Protein AF-A0A1I8AY11-F1 (afdb_monomer_lite)

Sequence (156 aa):
MLLGSWFVIFGNQNQVVNLWRFEKGYTDLDSHIKSLLNNPALKAVELEYARLCGRRRTVITKPFSYWGEPKERTTPHIYDLRSYVLKPGTMIEWGNAWAKGITYRREFNQDVVNRNTTRQMTWNKPGWDSTVEYTVPLIKKMQSRILVPNELSKLK

Foldseek 3Di:
DWAFWWAFPDDPHPDIDTDDDDPVPVVSVVVVVVCCVPPPVNVVVVVVVVVVDPDDDDDDDDDDPLDDDDDFDDDKAKDKDKDFDFDPPCPVVLSVLVSVLVVLLVVDPCGPVCPVVSVVSSVPDPPNVVSCVVNVVRTPDMDITIITTDPSHSRD

Structure (mmCIF, N/CA/C/O backbone):
data_AF-A0A1I8AY11-F1
#
_entry.id   AF-A0A1I8AY11-F1
#
loop_
_atom_site.group_PDB
_atom_site.id
_atom_site.type_symbol
_atom_site.label_atom_id
_atom_site.label_alt_id
_atom_site.label_comp_id
_atom_site.label_asym_id
_atom_site.label_entity_id
_atom_site.label_seq_id
_atom_site.pdbx_PDB_ins_code
_atom_site.Cartn_x
_atom_site.Cartn_y
_atom_site.Cartn_z
_atom_site.occupancy
_atom_site.B_iso_or_equiv
_atom_site.auth_seq_id
_atom_site.auth_comp_id
_atom_site.auth_asym_id
_atom_site.auth_atom_id
_atom_site.pdbx_PDB_model_num
ATOM 1 N N . MET A 1 1 ? 15.568 -2.894 -2.453 1.00 86.75 1 MET A N 1
ATOM 2 C CA . MET A 1 1 ? 15.368 -4.359 -2.571 1.00 86.75 1 MET A CA 1
ATOM 3 C C . MET A 1 1 ? 13.893 -4.678 -2.812 1.00 86.75 1 MET A C 1
ATOM 5 O O . MET A 1 1 ? 13.045 -3.985 -2.257 1.00 86.75 1 MET A O 1
ATOM 9 N N . LEU A 1 2 ? 13.581 -5.698 -3.621 1.00 92.81 2 LEU A N 1
ATOM 10 C CA . LEU A 1 2 ? 12.216 -6.223 -3.770 1.00 92.81 2 LEU A CA 1
ATOM 11 C C . LEU A 1 2 ? 11.815 -6.976 -2.491 1.00 92.81 2 LEU A C 1
ATOM 13 O O . LEU A 1 2 ? 12.527 -7.887 -2.071 1.00 92.81 2 LEU A O 1
ATOM 17 N N . LEU A 1 3 ? 10.708 -6.575 -1.862 1.00 93.69 3 LEU A N 1
ATOM 18 C CA . LEU A 1 3 ? 10.163 -7.243 -0.674 1.00 93.69 3 LEU A CA 1
ATOM 19 C C . LEU A 1 3 ? 9.030 -8.198 -1.026 1.00 93.69 3 LEU A C 1
ATOM 21 O O . LEU A 1 3 ? 8.987 -9.315 -0.522 1.00 93.69 3 LEU A O 1
ATOM 25 N N . GLY A 1 4 ? 8.110 -7.773 -1.883 1.00 95.38 4 GLY A N 1
ATOM 26 C CA . GLY A 1 4 ? 6.973 -8.604 -2.244 1.00 95.38 4 GLY A CA 1
ATOM 27 C C . GLY A 1 4 ? 6.535 -8.390 -3.676 1.00 95.38 4 GLY A C 1
ATOM 28 O O . GLY A 1 4 ? 6.679 -7.296 -4.228 1.00 95.38 4 GLY A O 1
ATOM 29 N N . SER A 1 5 ? 6.015 -9.457 -4.264 1.00 96.88 5 SER A N 1
ATOM 30 C CA . SER A 1 5 ? 5.500 -9.475 -5.622 1.00 96.88 5 SER A CA 1
ATOM 31 C C . SER A 1 5 ? 4.279 -10.383 -5.670 1.00 96.88 5 SER A C 1
ATOM 33 O O . SER A 1 5 ? 4.326 -11.525 -5.219 1.00 96.88 5 SER A O 1
ATOM 35 N N . TRP A 1 6 ? 3.160 -9.866 -6.165 1.00 97.12 6 TRP A N 1
ATOM 36 C CA . TRP A 1 6 ? 1.890 -10.584 -6.127 1.00 97.12 6 TRP A CA 1
ATOM 37 C C . TRP A 1 6 ? 1.135 -10.475 -7.442 1.00 97.12 6 TRP A C 1
ATOM 39 O O . TRP A 1 6 ? 1.134 -9.418 -8.076 1.00 97.12 6 TRP A O 1
ATOM 49 N N . PHE A 1 7 ? 0.414 -11.537 -7.790 1.00 97.19 7 PHE A N 1
ATOM 50 C CA . PHE A 1 7 ? -0.634 -11.505 -8.804 1.00 97.19 7 PHE A CA 1
ATOM 51 C C . PHE A 1 7 ? -1.951 -11.041 -8.183 1.00 97.19 7 PHE A C 1
ATOM 53 O O . PHE A 1 7 ? -2.328 -11.487 -7.099 1.00 97.19 7 PHE A O 1
ATOM 60 N N . VAL A 1 8 ? -2.672 -10.159 -8.876 1.00 97.06 8 VAL A N 1
ATOM 61 C CA . VAL A 1 8 ? -4.045 -9.789 -8.510 1.00 97.06 8 VAL A CA 1
ATOM 62 C C . VAL A 1 8 ? -5.006 -10.847 -9.051 1.00 97.06 8 VAL A C 1
ATOM 64 O O . VAL A 1 8 ? -5.197 -10.941 -10.263 1.00 97.06 8 VAL A O 1
ATOM 67 N N . ILE A 1 9 ? -5.647 -11.601 -8.157 1.00 95.75 9 ILE A N 1
ATOM 68 C CA . ILE A 1 9 ? -6.632 -12.634 -8.523 1.00 95.75 9 ILE A CA 1
ATOM 69 C C . ILE A 1 9 ? -8.074 -12.113 -8.498 1.00 95.75 9 ILE A C 1
ATOM 71 O O . ILE A 1 9 ? -8.928 -12.645 -9.202 1.00 95.75 9 ILE A O 1
ATOM 75 N N . PHE A 1 10 ? -8.343 -11.035 -7.750 1.00 95.12 10 PHE A N 1
ATOM 76 C CA . PHE A 1 10 ? -9.648 -10.366 -7.728 1.00 95.12 10 PHE A CA 1
ATOM 77 C C . PHE A 1 10 ? -9.503 -8.840 -7.703 1.00 95.12 10 PHE A C 1
ATOM 79 O O . PHE A 1 10 ? -8.645 -8.298 -6.998 1.00 95.12 10 PHE A O 1
ATOM 86 N N . GLY A 1 11 ? -10.367 -8.139 -8.443 1.00 92.81 11 GLY A N 1
ATOM 87 C CA . GLY A 1 11 ? -10.272 -6.702 -8.708 1.00 92.81 11 GLY A CA 1
ATOM 88 C C . GLY A 1 11 ? -9.704 -6.442 -10.106 1.00 92.81 11 GLY A C 1
ATOM 89 O O . GLY A 1 11 ? -10.225 -6.962 -11.085 1.00 92.81 11 GLY A O 1
ATOM 90 N N . ASN A 1 12 ? -8.630 -5.655 -10.214 1.00 90.88 12 ASN A N 1
ATOM 91 C CA . ASN A 1 12 ? -7.956 -5.419 -11.497 1.00 90.88 12 ASN A CA 1
ATOM 92 C C . ASN A 1 12 ? -7.077 -6.627 -11.857 1.00 90.88 12 ASN A C 1
ATOM 94 O O . ASN A 1 12 ? -5.889 -6.627 -11.544 1.00 90.88 12 ASN A O 1
ATOM 98 N N . GLN A 1 13 ? -7.669 -7.657 -12.457 1.00 92.44 13 GLN A N 1
ATOM 99 C CA . GLN A 1 13 ? -6.965 -8.869 -12.888 1.00 92.44 13 GLN A CA 1
ATOM 100 C C . GLN A 1 13 ? -5.929 -8.574 -13.990 1.00 92.44 13 GLN A C 1
ATOM 102 O O . GLN A 1 13 ? -5.914 -7.485 -14.565 1.00 92.44 13 GLN A O 1
ATOM 107 N N . ASN A 1 14 ? -5.039 -9.537 -14.264 1.00 93.19 14 ASN A N 1
ATOM 108 C CA . ASN A 1 14 ? -3.876 -9.375 -15.155 1.00 93.19 14 ASN A CA 1
ATOM 109 C C . ASN A 1 14 ? -2.909 -8.268 -14.696 1.00 93.19 14 ASN A C 1
ATOM 111 O O . ASN A 1 14 ? -2.273 -7.585 -15.497 1.00 93.19 14 ASN A O 1
ATOM 115 N N . GLN A 1 15 ? -2.807 -8.079 -13.380 1.00 95.31 15 GLN A N 1
ATOM 116 C CA . GLN A 1 15 ? -1.921 -7.108 -12.752 1.00 95.31 15 GLN A CA 1
ATOM 117 C C . GLN A 1 15 ? -0.936 -7.814 -11.819 1.00 95.31 15 GLN A C 1
ATOM 119 O O . GLN A 1 15 ? -1.329 -8.640 -10.994 1.00 95.31 15 GLN A O 1
ATOM 124 N N . VAL A 1 16 ? 0.329 -7.397 -11.893 1.00 95.88 16 VAL A N 1
ATOM 125 C CA . VAL A 1 16 ? 1.351 -7.684 -10.881 1.00 95.88 16 VAL A CA 1
ATOM 126 C C . VAL A 1 16 ? 1.539 -6.444 -10.009 1.00 95.88 16 VAL A C 1
ATOM 128 O O . VAL A 1 16 ? 1.619 -5.320 -10.513 1.00 95.88 16 VAL A O 1
ATOM 131 N N . VAL A 1 17 ? 1.597 -6.630 -8.692 1.00 96.75 17 VAL A N 1
ATOM 132 C CA . VAL A 1 17 ? 1.944 -5.578 -7.727 1.00 96.75 17 VAL A CA 1
ATOM 133 C C . VAL A 1 17 ? 3.305 -5.904 -7.137 1.00 96.75 17 VAL A C 1
ATOM 135 O O . VAL A 1 17 ? 3.500 -7.005 -6.641 1.00 96.75 17 VAL A O 1
ATOM 138 N N . ASN A 1 18 ? 4.226 -4.942 -7.162 1.00 96.25 18 ASN A N 1
ATOM 139 C CA . ASN A 1 18 ? 5.559 -5.081 -6.578 1.00 96.25 18 ASN A CA 1
ATOM 140 C C . ASN A 1 18 ? 5.748 -4.059 -5.454 1.00 96.25 18 ASN A C 1
ATOM 142 O O . ASN A 1 18 ? 5.429 -2.881 -5.630 1.00 96.25 18 ASN A O 1
ATOM 146 N N . LEU A 1 19 ? 6.292 -4.502 -4.321 1.00 94.88 19 LEU A N 1
ATOM 147 C CA . LEU A 1 19 ? 6.686 -3.656 -3.198 1.00 94.88 19 LEU A CA 1
ATOM 148 C C . LEU A 1 19 ? 8.208 -3.625 -3.094 1.00 94.88 19 LEU A C 1
ATOM 150 O O . LEU A 1 19 ? 8.848 -4.643 -2.825 1.00 94.88 19 LEU A O 1
ATOM 154 N N . TRP A 1 20 ? 8.772 -2.435 -3.262 1.00 93.31 20 TRP A N 1
ATOM 155 C CA . TRP A 1 20 ? 10.204 -2.187 -3.164 1.00 93.31 20 TRP A CA 1
ATOM 156 C C . TRP A 1 20 ? 10.504 -1.381 -1.906 1.00 93.31 20 TRP A C 1
ATOM 158 O O . TRP A 1 20 ? 9.812 -0.407 -1.610 1.00 93.31 20 TRP A O 1
ATOM 168 N N . ARG A 1 21 ? 11.555 -1.772 -1.185 1.00 91.44 21 ARG A N 1
ATOM 169 C CA . ARG A 1 21 ? 12.085 -1.032 -0.037 1.00 91.44 21 ARG A CA 1
ATOM 170 C C . ARG A 1 21 ? 13.401 -0.354 -0.393 1.00 91.44 21 ARG A C 1
ATOM 172 O O . ARG A 1 21 ? 14.285 -0.981 -0.983 1.00 91.44 21 ARG A O 1
ATOM 179 N N . PHE A 1 22 ? 13.512 0.899 0.024 1.00 91.81 22 PHE A N 1
ATOM 180 C CA . PHE A 1 22 ? 14.708 1.732 -0.037 1.00 91.81 22 PHE A CA 1
ATOM 181 C C . PHE A 1 22 ? 15.097 2.081 1.400 1.00 91.81 22 PHE A C 1
ATOM 183 O O . PHE A 1 22 ? 14.277 2.629 2.134 1.00 91.81 22 PHE A O 1
ATOM 190 N N . GLU A 1 23 ? 16.296 1.697 1.829 1.00 88.88 23 GLU A N 1
ATOM 191 C CA . GLU A 1 23 ? 16.704 1.791 3.238 1.00 88.88 23 GLU A CA 1
ATOM 192 C C . GLU A 1 23 ? 17.181 3.192 3.589 1.00 88.88 23 GLU A C 1
ATOM 194 O O . GLU A 1 23 ? 16.850 3.718 4.648 1.00 88.88 23 GLU A O 1
ATOM 199 N N . LYS A 1 24 ? 17.884 3.838 2.658 1.00 90.94 24 LYS A N 1
ATOM 200 C CA . LYS A 1 24 ? 18.384 5.209 2.801 1.00 90.94 24 LYS A CA 1
ATOM 201 C C . LYS A 1 24 ? 17.436 6.231 2.168 1.00 90.94 24 LYS A C 1
ATOM 203 O O . LYS A 1 24 ? 17.863 7.284 1.698 1.00 90.94 24 LYS A O 1
ATOM 208 N N . GLY A 1 25 ? 16.139 5.914 2.133 1.00 87.88 25 GLY A N 1
ATOM 209 C CA . GLY A 1 25 ? 15.090 6.800 1.632 1.00 87.88 25 GLY A CA 1
ATOM 210 C C . GLY A 1 25 ? 15.332 7.264 0.193 1.00 87.88 25 GLY A C 1
ATOM 211 O O . GLY A 1 25 ? 15.557 6.448 -0.702 1.00 87.88 25 GLY A O 1
ATOM 212 N N . TYR A 1 26 ? 15.273 8.581 -0.029 1.00 90.56 26 TYR A N 1
ATOM 213 C CA . TYR A 1 26 ? 15.414 9.175 -1.362 1.00 90.56 26 TYR A CA 1
ATOM 214 C C . TYR A 1 26 ? 16.791 8.943 -1.991 1.00 90.56 26 TYR A C 1
ATOM 216 O O . TYR A 1 26 ? 16.866 8.800 -3.202 1.00 90.56 26 TYR A O 1
ATOM 224 N N . THR A 1 27 ? 17.858 8.798 -1.203 1.00 94.12 27 THR A N 1
ATOM 225 C CA . THR A 1 27 ? 19.207 8.562 -1.741 1.00 94.12 27 THR A CA 1
ATOM 226 C C . THR A 1 27 ? 19.294 7.258 -2.539 1.00 94.12 27 THR A C 1
ATOM 228 O O . THR A 1 27 ? 19.871 7.223 -3.631 1.00 94.12 27 THR A O 1
ATOM 231 N N . ASP A 1 28 ? 18.697 6.179 -2.025 1.00 94.00 28 ASP A N 1
ATOM 232 C CA . ASP A 1 28 ? 18.668 4.902 -2.745 1.00 94.00 28 ASP A CA 1
ATOM 233 C C . ASP A 1 28 ? 17.737 4.981 -3.962 1.00 94.00 28 ASP A C 1
ATOM 235 O O . ASP A 1 28 ? 18.038 4.403 -5.008 1.00 94.00 28 ASP A O 1
ATOM 239 N N . LEU A 1 29 ? 16.619 5.708 -3.843 1.00 91.38 29 LEU A N 1
ATOM 240 C CA . LEU A 1 29 ? 15.690 5.915 -4.952 1.00 91.38 29 LEU A CA 1
ATOM 241 C C . LEU A 1 29 ? 16.359 6.684 -6.100 1.00 91.38 29 LEU A C 1
ATOM 243 O O . LEU A 1 29 ? 16.278 6.253 -7.248 1.00 91.38 29 LEU A O 1
ATOM 247 N N . ASP A 1 30 ? 17.069 7.769 -5.798 1.00 94.12 30 ASP A N 1
ATOM 248 C CA . ASP A 1 30 ? 17.814 8.562 -6.776 1.00 94.12 30 ASP A CA 1
ATOM 249 C C . ASP A 1 30 ? 18.894 7.722 -7.455 1.00 94.12 30 ASP A C 1
ATOM 251 O O . ASP A 1 30 ? 19.066 7.779 -8.672 1.00 94.12 30 ASP A O 1
ATOM 255 N N . SER A 1 31 ? 19.604 6.899 -6.682 1.00 93.81 31 SER A N 1
ATOM 256 C CA . SER A 1 31 ? 20.623 5.989 -7.213 1.00 93.81 31 SER A CA 1
ATOM 257 C C . SER A 1 31 ? 20.012 4.926 -8.130 1.00 93.81 31 SER A C 1
ATOM 259 O O . SER A 1 31 ? 20.570 4.615 -9.186 1.00 93.81 31 SER A O 1
ATOM 261 N N . HIS A 1 32 ? 18.835 4.404 -7.776 1.00 91.06 32 HIS A N 1
ATOM 262 C CA . HIS A 1 32 ? 18.079 3.474 -8.611 1.00 91.06 32 HIS A CA 1
ATOM 263 C C . HIS A 1 32 ? 17.625 4.128 -9.924 1.00 91.06 32 HIS A C 1
ATOM 265 O O . HIS A 1 32 ? 17.851 3.565 -10.995 1.00 91.06 32 HIS A O 1
ATOM 271 N N . ILE A 1 33 ? 17.071 5.344 -9.864 1.00 91.44 33 ILE A N 1
ATOM 272 C CA . ILE A 1 33 ? 16.668 6.113 -11.050 1.00 91.44 33 ILE A CA 1
ATOM 273 C C . ILE A 1 33 ? 17.882 6.401 -11.940 1.00 91.44 33 ILE A C 1
ATOM 275 O O . ILE A 1 33 ? 17.834 6.144 -13.140 1.00 91.44 33 ILE A O 1
ATOM 279 N N . LYS A 1 34 ? 19.002 6.862 -11.368 1.00 94.31 34 LYS A N 1
ATOM 280 C CA . LYS A 1 34 ? 20.256 7.081 -12.110 1.00 94.31 34 LYS A CA 1
ATOM 281 C C . LYS A 1 34 ? 20.744 5.805 -12.790 1.00 94.31 34 LYS A C 1
ATOM 283 O O . LYS A 1 34 ? 21.176 5.859 -13.936 1.00 94.31 34 LYS A O 1
ATOM 288 N N . SER A 1 35 ? 20.645 4.661 -12.116 1.00 92.69 35 SER A N 1
ATOM 289 C CA . SER A 1 35 ? 21.033 3.368 -12.690 1.00 92.69 35 SER A CA 1
ATOM 290 C C . SER A 1 35 ? 20.153 2.998 -13.884 1.00 92.69 35 SER A C 1
ATOM 292 O O . SER A 1 35 ? 20.682 2.654 -14.935 1.00 92.69 35 SER A O 1
ATOM 294 N N . LEU A 1 36 ? 18.829 3.147 -13.771 1.00 89.50 36 LEU A N 1
ATOM 295 C CA . LEU A 1 36 ? 17.898 2.936 -14.889 1.00 89.50 36 LEU A CA 1
ATOM 296 C C . LEU A 1 36 ? 18.182 3.883 -16.068 1.00 89.50 36 LEU A C 1
ATOM 298 O O . LEU A 1 36 ? 18.103 3.481 -17.227 1.00 89.50 36 LEU A O 1
ATOM 302 N N . LEU A 1 37 ? 18.542 5.137 -15.784 1.00 90.50 37 LEU A N 1
ATOM 303 C CA . LEU A 1 37 ? 18.813 6.152 -16.803 1.00 90.50 37 LEU A CA 1
ATOM 304 C C . LEU A 1 37 ? 20.201 6.056 -17.438 1.00 90.50 37 LEU A C 1
ATOM 306 O O . LEU A 1 37 ? 20.382 6.605 -18.521 1.00 90.50 37 LEU A O 1
ATOM 310 N N . ASN A 1 38 ? 21.168 5.377 -16.823 1.00 95.12 38 ASN A N 1
ATOM 311 C CA . ASN A 1 38 ? 22.553 5.370 -17.307 1.00 95.12 38 ASN A CA 1
ATOM 312 C C . ASN A 1 38 ? 23.086 3.976 -17.652 1.00 95.12 38 ASN A C 1
ATOM 314 O O . ASN A 1 38 ? 24.100 3.887 -18.334 1.00 95.12 38 ASN A O 1
ATOM 318 N N . ASN A 1 39 ? 22.418 2.893 -17.242 1.00 96.44 39 ASN A N 1
ATOM 319 C CA . ASN A 1 39 ? 22.829 1.529 -17.568 1.00 96.44 39 ASN A CA 1
ATOM 320 C C . ASN A 1 39 ? 22.148 1.044 -18.870 1.00 96.44 39 ASN A C 1
ATOM 322 O O . ASN A 1 39 ? 20.928 0.851 -18.877 1.00 96.44 39 ASN A O 1
ATOM 326 N N . PRO A 1 40 ? 22.900 0.807 -19.965 1.00 95.56 40 PRO A N 1
ATOM 327 C CA . PRO A 1 40 ? 22.322 0.380 -21.242 1.00 95.56 40 PRO A CA 1
ATOM 328 C C . PRO A 1 40 ? 21.581 -0.961 -21.173 1.00 95.56 40 PRO A C 1
ATOM 330 O O . PRO A 1 40 ? 20.550 -1.113 -21.823 1.00 95.56 40 PRO A O 1
ATOM 333 N N . ALA A 1 41 ? 22.056 -1.910 -20.360 1.00 95.50 41 ALA A N 1
ATOM 334 C CA . ALA A 1 41 ? 21.410 -3.211 -20.205 1.00 95.50 41 ALA A CA 1
ATOM 335 C C . ALA A 1 41 ? 20.048 -3.079 -19.507 1.00 95.50 41 ALA A C 1
ATOM 337 O O . ALA A 1 41 ? 19.061 -3.647 -19.969 1.00 95.50 41 ALA A O 1
ATOM 338 N N . LEU A 1 42 ? 19.960 -2.261 -18.450 1.00 92.69 42 LEU A N 1
ATOM 339 C CA . LEU A 1 42 ? 18.679 -1.991 -17.784 1.00 92.69 42 LEU A CA 1
ATOM 340 C C . LEU A 1 42 ? 17.700 -1.264 -18.709 1.00 92.69 42 LEU A C 1
ATOM 342 O O . LEU A 1 42 ? 16.521 -1.603 -18.729 1.00 92.69 42 LEU A O 1
ATOM 346 N N . LYS A 1 43 ? 18.180 -0.310 -19.517 1.00 92.62 43 LYS A N 1
ATOM 347 C CA . LYS A 1 43 ? 17.341 0.352 -20.525 1.00 92.62 43 LYS A CA 1
ATOM 348 C C . LYS A 1 43 ? 16.790 -0.624 -21.555 1.00 92.62 43 LYS A C 1
ATOM 350 O O . LYS A 1 43 ? 15.618 -0.520 -21.899 1.00 92.62 43 LYS A O 1
ATOM 355 N N . ALA A 1 44 ? 17.616 -1.545 -22.051 1.00 93.25 44 ALA A N 1
ATOM 356 C CA . ALA A 1 44 ? 17.181 -2.540 -23.025 1.00 93.25 44 ALA A CA 1
ATOM 357 C C . ALA A 1 44 ? 16.047 -3.411 -22.458 1.00 93.25 44 ALA A C 1
ATOM 359 O O . ALA A 1 44 ? 15.008 -3.548 -23.100 1.00 93.25 44 ALA A O 1
ATOM 360 N N . VAL A 1 45 ? 16.202 -3.891 -21.218 1.00 92.44 45 VAL A N 1
ATOM 361 C CA . VAL A 1 45 ? 15.170 -4.671 -20.513 1.00 92.44 45 VAL A CA 1
ATOM 362 C C . VAL A 1 45 ? 13.900 -3.848 -20.277 1.00 92.44 45 VAL A C 1
ATOM 364 O O . VAL A 1 45 ? 12.797 -4.332 -20.514 1.00 92.44 45 VAL A O 1
ATOM 367 N N . GLU A 1 46 ? 14.024 -2.589 -19.852 1.00 90.38 46 GLU A N 1
ATOM 368 C CA . GLU A 1 46 ? 12.872 -1.699 -19.653 1.00 90.38 46 GLU A CA 1
ATOM 369 C C . GLU A 1 46 ? 12.101 -1.437 -20.954 1.00 90.38 46 GLU A C 1
ATOM 371 O O . GLU A 1 46 ? 10.871 -1.401 -20.940 1.00 90.38 46 GLU A O 1
ATOM 376 N N . LEU A 1 47 ? 12.800 -1.283 -22.082 1.00 90.69 47 LEU A N 1
ATOM 377 C CA . LEU A 1 47 ? 12.179 -1.102 -23.396 1.00 90.69 47 LEU A CA 1
ATOM 378 C C . LEU A 1 47 ? 11.446 -2.362 -23.863 1.00 90.69 47 LEU A C 1
ATOM 380 O O . LEU A 1 47 ? 10.348 -2.261 -24.409 1.00 90.69 47 LEU A O 1
ATOM 384 N N . GLU A 1 48 ? 12.028 -3.539 -23.643 1.00 93.12 48 GLU A N 1
ATOM 385 C CA . GLU A 1 48 ? 11.377 -4.813 -23.943 1.00 93.12 48 GLU A CA 1
ATOM 386 C C . GLU A 1 48 ? 10.128 -5.009 -23.075 1.00 93.12 48 GLU A C 1
ATOM 388 O O . GLU A 1 48 ? 9.035 -5.244 -23.593 1.00 93.12 48 GLU A O 1
ATOM 393 N N . TYR A 1 49 ? 10.256 -4.794 -21.765 1.00 89.81 49 TYR A N 1
ATOM 394 C CA . TYR A 1 49 ? 9.143 -4.876 -20.825 1.00 89.81 49 TYR A CA 1
ATOM 395 C C . TYR A 1 49 ? 8.023 -3.879 -21.157 1.00 89.81 49 TYR A C 1
ATOM 397 O O . TYR A 1 49 ? 6.842 -4.224 -21.090 1.00 89.81 49 TYR A O 1
ATOM 405 N N . ALA A 1 50 ? 8.363 -2.651 -21.559 1.00 90.19 50 ALA A N 1
ATOM 406 C CA . ALA A 1 50 ? 7.384 -1.630 -21.926 1.00 90.19 50 ALA A CA 1
ATOM 407 C C . ALA A 1 50 ? 6.499 -2.043 -23.114 1.00 90.19 50 ALA A C 1
ATOM 409 O O . ALA A 1 50 ? 5.343 -1.629 -23.165 1.00 90.19 50 ALA A O 1
ATOM 410 N N . ARG A 1 51 ? 6.992 -2.891 -24.029 1.00 92.81 51 ARG A N 1
ATOM 411 C CA . ARG A 1 51 ? 6.190 -3.431 -25.145 1.00 92.81 51 ARG A CA 1
ATOM 412 C C . ARG A 1 51 ? 5.123 -4.420 -24.680 1.00 92.81 51 ARG A C 1
ATOM 414 O O . ARG A 1 51 ? 4.077 -4.526 -25.309 1.00 92.81 51 ARG A O 1
ATOM 421 N N . LEU A 1 52 ? 5.383 -5.125 -23.582 1.00 91.50 52 LEU A N 1
ATOM 422 C CA . LEU A 1 52 ? 4.472 -6.111 -22.995 1.00 91.50 52 LEU A CA 1
ATOM 423 C C . LEU A 1 52 ? 3.547 -5.484 -21.936 1.00 91.50 52 LEU A C 1
ATOM 425 O O . LEU A 1 52 ? 2.491 -6.027 -21.612 1.00 91.50 52 LEU A O 1
ATOM 429 N N . CYS A 1 53 ? 3.928 -4.331 -21.380 1.00 91.56 53 CYS A N 1
ATOM 430 C CA . CYS A 1 53 ? 3.219 -3.674 -20.290 1.00 91.56 53 CYS A CA 1
ATOM 431 C C . CYS A 1 53 ? 2.255 -2.594 -20.803 1.00 91.56 53 CYS A C 1
ATOM 433 O O . CYS A 1 53 ? 2.617 -1.426 -20.929 1.00 91.56 53 CYS A O 1
ATOM 435 N N . GLY A 1 54 ? 0.982 -2.954 -20.997 1.00 91.31 54 GLY A N 1
ATOM 436 C CA . GLY A 1 54 ? -0.045 -1.991 -21.425 1.00 91.31 54 GLY A CA 1
ATOM 437 C C . GLY A 1 54 ? -0.287 -0.837 -20.438 1.00 91.31 54 GLY A C 1
ATOM 438 O O . GLY A 1 54 ? -0.743 0.237 -20.828 1.00 91.31 54 GLY A O 1
ATOM 439 N N . ARG A 1 55 ? 0.017 -1.024 -19.144 1.00 92.88 55 ARG A N 1
ATOM 440 C CA . ARG A 1 55 ? -0.086 0.036 -18.132 1.00 92.88 55 ARG A CA 1
ATOM 441 C C . ARG A 1 55 ? 0.853 -0.195 -16.954 1.00 92.88 55 ARG A C 1
ATOM 443 O O . ARG A 1 55 ? 0.734 -1.191 -16.245 1.00 92.88 55 ARG A O 1
ATOM 450 N N . ARG A 1 56 ? 1.660 0.820 -16.632 1.00 92.31 56 ARG A N 1
ATOM 451 C CA . ARG A 1 56 ? 2.477 0.878 -15.412 1.00 92.31 56 ARG A CA 1
ATOM 452 C C . ARG A 1 56 ? 2.025 2.012 -14.494 1.00 92.31 56 ARG A C 1
ATOM 454 O O . ARG A 1 56 ? 1.738 3.117 -14.946 1.00 92.31 56 ARG A O 1
ATOM 461 N N . ARG A 1 57 ? 1.967 1.743 -13.188 1.00 93.31 57 ARG A N 1
ATOM 462 C CA . ARG A 1 57 ? 1.760 2.755 -12.142 1.00 93.31 57 ARG A CA 1
ATOM 463 C C . ARG A 1 57 ? 2.810 2.563 -11.057 1.00 93.31 57 ARG A C 1
ATOM 465 O O . ARG A 1 57 ? 2.835 1.512 -10.425 1.00 93.31 57 ARG A O 1
ATOM 472 N N . THR A 1 58 ? 3.588 3.607 -10.804 1.00 91.81 58 THR A N 1
ATOM 473 C CA . THR A 1 58 ? 4.578 3.660 -9.724 1.00 91.81 58 THR A CA 1
ATOM 474 C C . THR A 1 58 ? 4.137 4.711 -8.714 1.00 91.81 58 THR A C 1
ATOM 476 O O . THR A 1 58 ? 3.715 5.799 -9.101 1.00 91.81 58 THR A O 1
ATOM 479 N N . VAL A 1 59 ? 4.187 4.380 -7.424 1.00 93.44 59 VAL A N 1
ATOM 480 C CA . VAL A 1 59 ? 3.850 5.299 -6.330 1.00 93.44 59 VAL A CA 1
ATOM 481 C C . VAL A 1 59 ? 4.949 5.203 -5.284 1.00 93.44 59 VAL A C 1
ATOM 483 O O . VAL A 1 59 ? 5.299 4.103 -4.863 1.00 93.44 59 VAL A O 1
ATOM 486 N N . ILE A 1 60 ? 5.477 6.351 -4.870 1.00 92.25 60 ILE A N 1
ATOM 487 C CA . ILE A 1 60 ? 6.424 6.450 -3.760 1.00 92.25 60 ILE A CA 1
ATOM 488 C C . ILE A 1 60 ? 5.611 6.702 -2.494 1.00 92.25 60 ILE A C 1
ATOM 490 O O . ILE A 1 60 ? 4.768 7.597 -2.458 1.00 92.25 60 ILE A O 1
ATOM 494 N N . THR A 1 61 ? 5.840 5.895 -1.463 1.00 91.25 61 THR A N 1
ATOM 495 C CA . THR A 1 61 ? 5.073 5.955 -0.215 1.00 91.25 61 THR A CA 1
ATOM 496 C C . THR A 1 61 ? 5.997 5.972 0.988 1.00 91.25 61 THR A C 1
ATOM 498 O O . THR A 1 61 ? 6.992 5.251 1.011 1.00 91.25 61 THR A O 1
ATOM 501 N N . LYS A 1 62 ? 5.613 6.724 2.022 1.00 89.69 62 LYS A N 1
ATOM 502 C CA . LYS A 1 62 ? 6.202 6.632 3.359 1.00 89.69 62 LYS A CA 1
ATOM 503 C C . LYS A 1 62 ? 5.245 5.846 4.266 1.00 89.69 62 LYS A C 1
ATOM 505 O O . LYS A 1 62 ? 4.064 6.198 4.302 1.00 89.69 62 LYS A O 1
ATOM 510 N N . PRO A 1 63 ? 5.700 4.796 4.971 1.00 89.94 63 PRO A N 1
ATOM 511 C CA . PRO A 1 63 ? 4.846 4.088 5.918 1.00 89.94 63 PRO A CA 1
ATOM 512 C C . PRO A 1 63 ? 4.498 5.000 7.103 1.00 89.94 63 PRO A C 1
ATOM 514 O O . PRO A 1 63 ? 5.316 5.820 7.526 1.00 89.94 63 PRO A O 1
ATOM 517 N N . PHE A 1 64 ? 3.289 4.859 7.657 1.00 90.00 64 PHE A N 1
ATOM 518 C CA . PHE A 1 64 ? 2.995 5.464 8.959 1.00 90.00 64 PHE A CA 1
ATOM 519 C C . PHE A 1 64 ? 3.849 4.797 10.041 1.00 90.00 64 PHE A C 1
ATOM 521 O O . PHE A 1 64 ? 4.046 3.586 10.003 1.00 90.00 64 PHE A O 1
ATOM 528 N N . SER A 1 65 ? 4.293 5.572 11.031 1.00 87.50 65 SER A N 1
ATOM 529 C CA . SER A 1 65 ? 5.187 5.111 12.107 1.00 87.50 65 SER A CA 1
ATOM 530 C C . SER A 1 65 ? 4.619 3.968 12.943 1.00 87.50 65 SER A C 1
ATOM 532 O O . SER A 1 65 ? 5.366 3.161 13.482 1.00 87.50 65 SER A O 1
ATOM 534 N N . TYR A 1 66 ? 3.293 3.884 13.053 1.00 86.88 66 TYR A N 1
ATOM 535 C CA . TYR A 1 66 ? 2.633 2.821 13.799 1.00 86.88 66 TYR A CA 1
ATOM 536 C C . TYR A 1 66 ? 2.597 1.490 13.043 1.00 86.88 66 TYR A C 1
ATOM 538 O O . TYR A 1 66 ? 2.226 0.483 13.645 1.00 86.88 66 TYR A O 1
ATOM 546 N N . TRP A 1 67 ? 2.953 1.442 11.755 1.00 81.62 67 TRP A N 1
ATOM 547 C CA . TRP A 1 67 ? 3.153 0.190 11.026 1.00 81.62 67 TRP A CA 1
ATOM 548 C C . TRP A 1 67 ? 4.575 -0.323 11.249 1.00 81.62 67 TRP A C 1
ATOM 550 O O . TRP A 1 67 ? 5.537 0.395 11.006 1.00 81.62 67 TRP A O 1
ATOM 560 N N . GLY A 1 68 ? 4.700 -1.569 11.711 1.00 81.81 68 GLY A N 1
ATOM 561 C CA . GLY A 1 68 ? 5.999 -2.231 11.812 1.00 81.81 68 GLY A CA 1
ATOM 562 C C . GLY A 1 68 ? 6.553 -2.631 10.443 1.00 81.81 68 GLY A C 1
ATOM 563 O O . GLY A 1 68 ? 5.850 -2.586 9.431 1.00 81.81 68 GLY A O 1
ATOM 564 N N . GLU A 1 69 ? 7.806 -3.076 10.433 1.00 84.75 69 GLU A N 1
ATOM 565 C CA . GLU A 1 69 ? 8.450 -3.576 9.220 1.00 84.75 69 GLU A CA 1
ATOM 566 C C . GLU A 1 69 ? 7.782 -4.869 8.714 1.00 84.75 69 GLU A C 1
ATOM 568 O O . GLU A 1 69 ? 7.463 -5.754 9.522 1.00 84.75 69 GLU A O 1
ATOM 573 N N . PRO A 1 70 ? 7.585 -5.019 7.389 1.00 86.69 70 PRO A N 1
ATOM 574 C CA . PRO A 1 70 ? 7.152 -6.282 6.809 1.00 86.69 70 PRO A CA 1
ATOM 575 C C . PRO A 1 70 ? 8.147 -7.391 7.163 1.00 86.69 70 PRO A C 1
ATOM 577 O O . PRO A 1 70 ? 9.340 -7.273 6.893 1.00 86.69 70 PRO A O 1
ATOM 580 N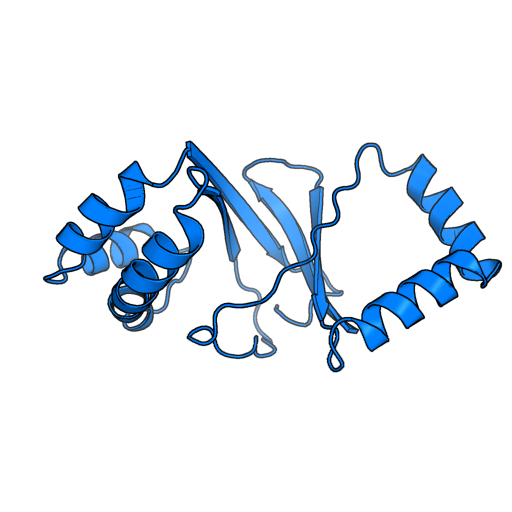 N . LYS A 1 71 ? 7.648 -8.477 7.756 1.00 85.94 71 LYS A N 1
ATOM 581 C CA . LYS A 1 71 ? 8.442 -9.672 8.054 1.00 85.94 71 LYS A CA 1
ATOM 582 C C . LYS A 1 71 ? 8.287 -10.682 6.931 1.00 85.94 71 LYS A C 1
ATOM 584 O O . LYS A 1 71 ? 7.174 -10.857 6.430 1.00 85.94 71 LYS A O 1
ATOM 589 N N . GLU A 1 72 ? 9.383 -11.343 6.576 1.00 87.75 72 GLU A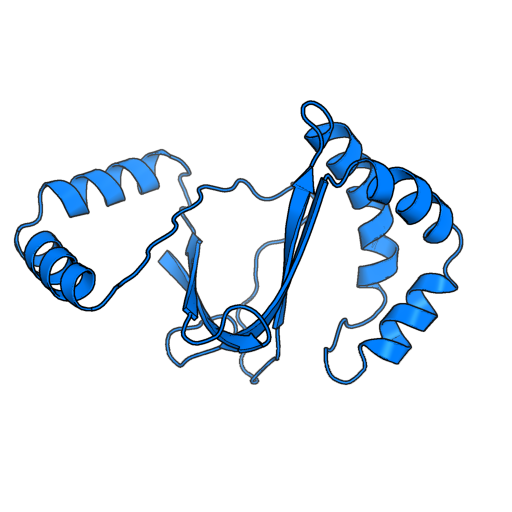 N 1
ATOM 590 C CA . GLU A 1 72 ? 9.356 -12.458 5.634 1.00 87.75 72 GLU A CA 1
ATOM 591 C C . GLU A 1 72 ? 8.417 -13.562 6.129 1.00 87.75 72 GLU A C 1
ATOM 593 O O . GLU A 1 72 ? 8.208 -13.745 7.333 1.00 87.75 72 GLU A O 1
ATOM 598 N N . ARG A 1 73 ? 7.808 -14.266 5.179 1.00 85.12 73 ARG A N 1
ATOM 599 C CA . ARG A 1 73 ? 6.827 -15.319 5.442 1.00 85.12 73 ARG A CA 1
ATOM 600 C C . ARG A 1 73 ? 7.140 -16.526 4.575 1.00 85.12 73 ARG A C 1
ATOM 602 O O . ARG A 1 73 ? 7.594 -16.374 3.444 1.00 85.12 73 ARG A O 1
ATOM 609 N N . THR A 1 74 ? 6.915 -17.714 5.126 1.00 80.31 74 THR A N 1
ATOM 610 C CA . THR A 1 74 ? 7.296 -18.988 4.499 1.00 80.31 74 THR A CA 1
ATOM 611 C C . THR A 1 74 ? 6.111 -19.738 3.899 1.00 80.31 74 THR A C 1
AT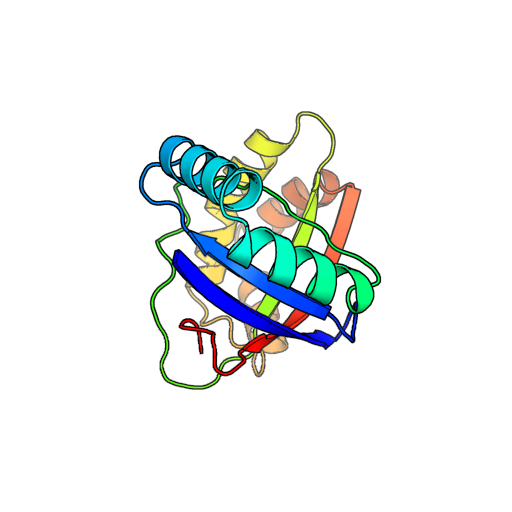OM 613 O O . THR A 1 74 ? 6.267 -20.390 2.870 1.00 80.31 74 THR A O 1
ATOM 616 N N . THR A 1 75 ? 4.926 -19.640 4.502 1.00 82.50 75 THR A N 1
ATOM 617 C CA . THR A 1 75 ? 3.697 -20.277 4.007 1.00 82.50 75 THR A CA 1
ATOM 618 C C . THR A 1 75 ? 2.958 -19.366 3.031 1.00 82.50 75 THR A C 1
ATOM 620 O O . THR A 1 75 ? 3.025 -18.157 3.214 1.00 82.50 75 THR A O 1
ATOM 623 N N . PRO A 1 76 ? 2.222 -19.903 2.042 1.00 79.31 76 PRO A N 1
ATOM 624 C CA . PRO A 1 76 ? 1.416 -19.095 1.134 1.00 79.31 76 PRO A CA 1
ATOM 625 C C . PRO A 1 76 ? 0.244 -18.425 1.872 1.00 79.31 76 PRO A C 1
ATOM 627 O O . PRO A 1 76 ? -0.591 -19.095 2.476 1.00 79.31 76 PRO A O 1
ATOM 630 N N . HIS A 1 77 ? 0.170 -17.101 1.795 1.00 86.88 77 HIS A N 1
ATOM 631 C CA . HIS A 1 77 ? -0.879 -16.255 2.345 1.00 86.88 77 HIS A CA 1
ATOM 632 C C . HIS A 1 77 ? -1.656 -15.565 1.225 1.00 86.88 77 HIS A C 1
ATOM 634 O O . HIS A 1 77 ? -1.120 -15.188 0.183 1.00 86.88 77 HIS A O 1
ATOM 640 N N . ILE A 1 78 ? -2.936 -15.316 1.487 1.00 90.31 78 ILE A N 1
ATOM 641 C CA . ILE A 1 78 ? -3.766 -14.453 0.650 1.00 90.31 78 ILE A CA 1
ATOM 642 C C . ILE A 1 78 ? -3.729 -13.040 1.235 1.00 90.31 78 ILE A C 1
ATOM 644 O O . ILE A 1 78 ? -3.835 -12.851 2.447 1.00 90.31 78 ILE A O 1
ATOM 648 N N . TYR A 1 79 ? -3.597 -12.037 0.371 1.00 91.56 79 TYR A N 1
ATOM 649 C CA . TYR A 1 79 ? -3.506 -10.634 0.766 1.00 91.56 79 TYR A CA 1
ATOM 650 C C . TYR A 1 79 ? -4.719 -9.840 0.278 1.00 91.56 79 TYR A C 1
ATOM 652 O O . TYR A 1 79 ? -5.167 -10.008 -0.852 1.00 91.56 79 TYR A O 1
ATOM 660 N N . ASP A 1 80 ? -5.214 -8.914 1.102 1.00 91.94 80 ASP A N 1
ATOM 661 C CA . ASP A 1 80 ? -6.196 -7.891 0.712 1.00 91.94 80 ASP A CA 1
ATOM 662 C C . ASP A 1 80 ? -5.509 -6.520 0.662 1.00 91.94 80 ASP A C 1
ATOM 664 O O . ASP A 1 80 ? -5.248 -5.893 1.694 1.00 91.94 80 ASP A O 1
ATOM 668 N N . LEU A 1 81 ? -5.202 -6.047 -0.548 1.00 93.81 81 LEU A N 1
ATOM 669 C CA . LEU A 1 81 ? -4.628 -4.723 -0.764 1.00 93.81 81 LEU A CA 1
ATOM 670 C C . LEU A 1 81 ? -5.735 -3.683 -0.910 1.00 93.81 81 LEU A C 1
ATOM 672 O O . LEU A 1 81 ? -6.395 -3.588 -1.950 1.00 93.81 81 LEU A O 1
ATOM 676 N N . ARG A 1 82 ? -5.875 -2.840 0.115 1.00 93.19 82 ARG A N 1
ATOM 677 C CA . ARG A 1 82 ? -6.824 -1.722 0.134 1.00 93.19 82 ARG A CA 1
ATOM 678 C C . ARG A 1 82 ? -6.114 -0.409 -0.170 1.00 93.19 82 ARG A C 1
ATOM 680 O O . ARG A 1 82 ? -5.087 -0.088 0.421 1.00 93.19 82 ARG A O 1
ATOM 687 N N . SER A 1 83 ? -6.671 0.359 -1.097 1.00 94.38 83 SER A N 1
ATOM 688 C CA . SER A 1 83 ? -6.187 1.685 -1.475 1.00 94.38 83 SER A CA 1
ATOM 689 C C . SER A 1 83 ? -7.292 2.707 -1.236 1.00 94.38 83 SER A C 1
ATOM 691 O O . SER A 1 83 ? -8.403 2.545 -1.746 1.00 94.38 83 SER A O 1
ATOM 693 N N . TYR A 1 84 ? -6.983 3.755 -0.472 1.00 95.38 84 TYR A N 1
ATOM 694 C CA . TYR A 1 84 ? -7.906 4.850 -0.185 1.00 95.38 84 TYR A CA 1
ATOM 695 C C . TYR A 1 84 ? -7.418 6.135 -0.842 1.00 95.38 84 TYR A C 1
ATOM 697 O O . TYR A 1 84 ? -6.262 6.523 -0.691 1.00 95.38 84 TYR A O 1
ATOM 705 N N . VAL A 1 85 ? -8.319 6.809 -1.550 1.00 96.56 85 VAL A N 1
ATOM 706 C CA . VAL A 1 85 ? -8.150 8.212 -1.928 1.00 96.56 85 VAL A CA 1
ATOM 707 C C . VAL A 1 85 ? -8.868 9.029 -0.871 1.00 96.56 85 VAL A C 1
ATOM 709 O O . VAL A 1 85 ? -10.082 8.896 -0.733 1.00 96.56 85 VAL A O 1
ATOM 712 N N . LEU A 1 86 ? -8.135 9.850 -0.129 1.00 97.69 86 LEU A N 1
ATOM 713 C CA . LEU A 1 86 ? -8.694 10.699 0.922 1.00 97.69 86 LEU A CA 1
ATOM 714 C C . LEU A 1 86 ? -9.150 12.054 0.369 1.00 97.69 86 LEU A C 1
ATOM 716 O O . LEU A 1 86 ? -8.750 12.476 -0.723 1.00 97.69 86 LEU A O 1
ATOM 720 N N . LYS A 1 87 ? -9.999 12.752 1.124 1.00 98.19 87 LYS A N 1
ATOM 721 C CA . LYS A 1 87 ? -10.321 14.157 0.871 1.00 98.19 87 LYS A CA 1
ATOM 722 C C . LYS A 1 87 ? -9.048 15.008 1.050 1.00 98.19 87 LYS A C 1
ATOM 724 O O . LYS A 1 87 ? -8.265 14.731 1.963 1.00 98.19 87 LYS A O 1
ATOM 729 N N . PRO A 1 88 ? -8.801 16.019 0.195 1.00 97.88 88 PRO A N 1
ATOM 730 C CA . PRO A 1 88 ? -7.650 16.910 0.351 1.00 97.88 88 PRO A CA 1
ATOM 731 C C . PRO A 1 88 ? -7.561 17.473 1.774 1.00 97.88 88 PRO A C 1
ATOM 733 O O . PRO A 1 88 ? -8.586 17.802 2.359 1.00 97.88 88 PRO A O 1
ATOM 736 N N . GLY A 1 89 ? -6.352 17.530 2.338 1.00 97.31 89 GLY A N 1
ATOM 737 C CA . GLY A 1 89 ? -6.109 18.014 3.705 1.00 97.31 89 GLY A CA 1
ATOM 738 C C . GLY A 1 89 ? -6.353 16.999 4.833 1.00 97.31 89 GLY A C 1
ATOM 739 O O . GLY A 1 89 ? -5.850 17.198 5.929 1.00 97.31 89 GLY A O 1
ATOM 740 N N . THR A 1 90 ? -7.026 15.872 4.578 1.00 97.38 90 THR A N 1
ATOM 741 C CA . THR A 1 90 ? -7.476 14.953 5.654 1.00 97.38 90 THR A CA 1
ATOM 742 C C . THR A 1 90 ? -6.518 13.796 5.960 1.00 97.38 90 THR A C 1
ATOM 744 O O . THR A 1 90 ? -6.819 12.937 6.781 1.00 97.38 90 THR A O 1
ATOM 747 N N . MET A 1 91 ? -5.348 13.730 5.311 1.00 95.44 91 MET A N 1
ATOM 748 C CA . MET A 1 91 ? -4.440 12.577 5.435 1.00 95.44 91 MET A CA 1
ATOM 749 C C . MET A 1 91 ? -3.895 12.385 6.857 1.00 95.44 91 MET A C 1
ATOM 751 O O . MET A 1 91 ? -3.854 11.257 7.345 1.00 95.44 91 MET A O 1
ATOM 755 N N . ILE A 1 92 ? -3.501 13.474 7.521 1.00 94.00 92 ILE A N 1
ATOM 756 C CA . ILE A 1 92 ? -2.949 13.425 8.884 1.00 94.00 92 ILE A CA 1
ATOM 757 C C . ILE A 1 92 ? -4.045 13.051 9.885 1.00 94.00 92 ILE A C 1
ATOM 759 O O . ILE A 1 92 ? -3.858 12.156 10.704 1.00 94.00 92 ILE A O 1
ATOM 763 N N . GLU A 1 93 ? -5.207 13.692 9.775 1.00 95.12 93 GLU A N 1
ATOM 764 C CA . GLU A 1 93 ? -6.393 13.423 10.590 1.00 95.12 93 GLU A CA 1
ATOM 765 C C . GLU A 1 93 ? -6.838 11.957 10.477 1.00 95.12 93 GLU A C 1
ATOM 767 O O . GLU A 1 93 ? -6.936 11.251 11.484 1.00 95.12 93 GLU A O 1
ATOM 772 N N . TRP A 1 94 ? -7.007 11.470 9.243 1.00 96.19 94 TRP A N 1
ATOM 773 C CA . TRP A 1 94 ? -7.331 10.074 8.968 1.00 96.19 94 TRP A CA 1
ATOM 774 C C . TRP A 1 94 ? -6.263 9.137 9.539 1.00 96.19 94 TRP A C 1
ATOM 776 O O . TRP A 1 94 ? -6.593 8.145 10.185 1.00 96.19 94 TRP A O 1
ATOM 786 N N . GLY A 1 95 ? -4.981 9.467 9.348 1.00 94.50 95 GLY A N 1
ATOM 787 C CA . GLY A 1 95 ? -3.854 8.679 9.842 1.00 94.50 95 GLY A CA 1
ATOM 788 C C . GLY A 1 95 ? -3.825 8.557 11.366 1.00 94.50 95 GLY A C 1
ATOM 789 O O . GLY A 1 95 ? -3.573 7.463 11.870 1.00 94.50 95 GLY A O 1
ATOM 790 N N . ASN A 1 96 ? -4.124 9.638 12.090 1.00 93.00 96 ASN A N 1
ATOM 791 C CA . ASN A 1 96 ? -4.156 9.671 13.554 1.00 93.00 96 ASN A CA 1
ATOM 792 C C . ASN A 1 96 ? -5.346 8.892 14.124 1.00 93.00 96 ASN A C 1
ATOM 794 O O . ASN A 1 96 ? -5.185 8.123 15.073 1.00 93.00 96 ASN A O 1
ATOM 798 N N . ALA A 1 97 ? -6.534 9.045 13.535 1.00 93.00 97 ALA A N 1
ATOM 799 C CA . ALA A 1 97 ? -7.702 8.263 13.929 1.00 93.00 97 ALA A CA 1
ATOM 800 C C . ALA A 1 97 ? -7.494 6.768 13.633 1.00 93.00 97 ALA A C 1
ATOM 802 O O . ALA A 1 97 ? -7.762 5.909 14.475 1.00 93.00 97 ALA A O 1
ATOM 803 N N . TRP A 1 98 ? -6.927 6.446 12.469 1.00 91.75 98 TRP A N 1
ATOM 804 C CA . TRP A 1 98 ? -6.653 5.066 12.083 1.00 91.75 98 TRP A CA 1
ATOM 805 C C . TRP A 1 98 ? -5.554 4.401 12.922 1.00 91.75 98 TRP A C 1
ATOM 807 O O . TRP A 1 98 ? -5.607 3.189 13.133 1.00 91.75 98 TRP A O 1
ATOM 817 N N . ALA A 1 99 ? -4.600 5.168 13.462 1.00 91.44 99 ALA A N 1
ATOM 818 C CA . ALA A 1 99 ? -3.598 4.662 14.405 1.00 91.44 99 ALA A CA 1
ATOM 819 C C . ALA A 1 99 ? -4.239 4.026 15.650 1.00 91.44 99 ALA A C 1
ATOM 821 O O . ALA A 1 99 ? -3.729 3.034 16.165 1.00 91.44 99 ALA A O 1
ATOM 822 N N . LYS A 1 100 ? -5.377 4.570 16.105 1.00 88.50 100 LYS A N 1
ATOM 823 C CA . LYS A 1 100 ? -6.197 3.968 17.165 1.00 88.50 100 LYS A CA 1
ATOM 824 C C . LYS A 1 100 ? -6.988 2.785 16.615 1.00 88.50 100 LYS A C 1
ATOM 826 O O . LYS A 1 100 ? -6.896 1.690 17.144 1.00 88.50 100 LYS A O 1
ATOM 831 N N . GLY A 1 101 ? -7.676 2.969 15.487 1.00 86.81 101 GLY A N 1
ATOM 832 C CA . GLY A 1 101 ? -8.489 1.924 14.855 1.00 86.81 101 GLY A CA 1
ATOM 833 C C . GLY A 1 101 ? -7.761 0.609 14.587 1.00 86.81 101 GLY A C 1
ATOM 834 O O . GLY A 1 101 ? -8.339 -0.474 14.691 1.00 86.81 101 GLY A O 1
ATOM 835 N N . ILE A 1 102 ? -6.484 0.688 14.212 1.00 86.31 102 ILE A N 1
ATOM 836 C CA . ILE A 1 102 ? -5.725 -0.496 13.832 1.00 86.31 102 ILE A CA 1
ATOM 837 C C . ILE A 1 102 ? -5.402 -1.409 15.017 1.00 86.31 102 ILE A C 1
ATOM 839 O O . ILE A 1 102 ? -5.186 -2.601 14.797 1.00 86.31 102 ILE A O 1
ATOM 843 N N . THR A 1 103 ? -5.403 -0.908 16.256 1.00 86.81 103 THR A N 1
ATOM 844 C CA . THR A 1 103 ? -5.147 -1.746 17.438 1.00 86.81 103 THR A CA 1
ATOM 845 C C . THR A 1 103 ? -6.239 -2.804 17.591 1.00 86.81 103 THR A C 1
ATOM 847 O O . THR A 1 103 ? -5.916 -3.985 17.693 1.00 86.81 103 THR A O 1
ATOM 850 N N . TYR A 1 104 ? -7.508 -2.423 17.412 1.00 84.81 104 TYR A N 1
ATOM 851 C CA . TYR A 1 104 ? -8.652 -3.343 17.428 1.00 84.81 104 TYR A CA 1
ATOM 852 C C . TYR A 1 104 ? -8.559 -4.431 16.355 1.00 84.81 104 TYR A C 1
ATOM 854 O O . TYR A 1 104 ? -9.039 -5.546 16.538 1.00 84.81 104 TYR A O 1
ATOM 862 N N . ARG A 1 105 ? -7.932 -4.120 15.214 1.00 79.00 105 ARG A N 1
ATOM 863 C CA . ARG A 1 105 ? -7.744 -5.076 14.116 1.00 79.00 105 ARG A CA 1
ATOM 864 C C . ARG A 1 105 ? -6.572 -6.022 14.327 1.00 79.00 105 ARG A C 1
ATOM 866 O O . ARG A 1 105 ? -6.628 -7.127 13.798 1.00 79.00 105 ARG A O 1
ATOM 873 N N . ARG A 1 106 ? -5.521 -5.594 15.034 1.00 79.00 106 ARG A N 1
ATOM 874 C CA . ARG A 1 106 ? -4.316 -6.404 15.290 1.00 79.00 106 ARG A CA 1
ATOM 875 C C . ARG A 1 106 ? -4.563 -7.553 16.250 1.00 79.00 106 ARG A C 1
ATOM 877 O O . ARG A 1 106 ? -3.885 -8.565 16.135 1.00 79.00 106 ARG A O 1
ATOM 884 N N . GLU A 1 107 ? -5.520 -7.401 17.161 1.00 72.06 107 GLU A N 1
ATOM 885 C CA . GLU A 1 107 ? -5.903 -8.463 18.099 1.00 72.06 107 GLU A CA 1
ATOM 886 C C . GLU A 1 107 ? -6.424 -9.714 17.386 1.00 72.06 107 GLU A C 1
ATOM 888 O O . GLU A 1 107 ? -6.299 -10.823 17.898 1.00 72.06 107 GLU A O 1
ATOM 893 N N . PHE A 1 108 ? -6.966 -9.552 16.180 1.00 66.69 108 PHE A N 1
ATOM 894 C CA . PHE A 1 108 ? -7.441 -10.658 15.370 1.00 66.69 108 PHE A CA 1
ATOM 895 C C . PHE A 1 108 ? -6.438 -10.945 14.256 1.00 66.69 108 PHE A C 1
ATOM 897 O O . PHE A 1 108 ? -6.101 -10.058 13.472 1.00 66.69 108 PHE A O 1
ATOM 904 N N . ASN A 1 109 ? -5.989 -12.193 14.140 1.00 65.81 109 ASN A N 1
ATOM 905 C CA . ASN A 1 109 ? -5.203 -12.629 12.991 1.00 65.81 109 ASN A CA 1
ATOM 906 C C . ASN A 1 109 ? -6.064 -12.429 11.723 1.00 65.81 109 ASN A C 1
ATOM 908 O O . ASN A 1 109 ? -7.045 -13.147 1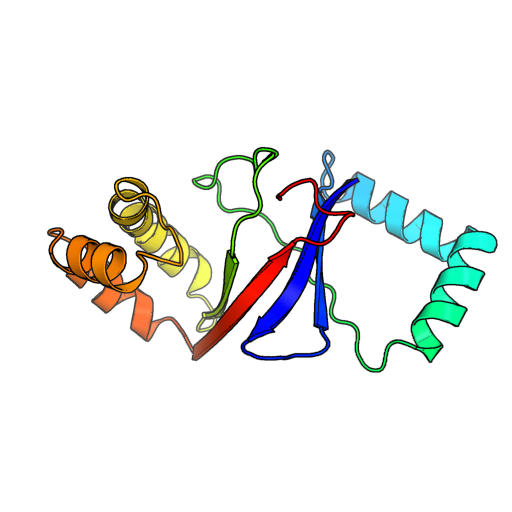1.536 1.00 65.81 109 ASN A O 1
ATOM 912 N N . GLN A 1 110 ? -5.777 -11.388 10.923 1.00 68.19 110 GLN A N 1
ATOM 913 C CA . GLN A 1 110 ? -6.585 -10.909 9.779 1.00 68.19 110 GLN A CA 1
ATOM 914 C C . GLN A 1 110 ? -6.484 -11.862 8.571 1.00 68.19 110 GLN A C 1
ATOM 916 O O . GLN A 1 110 ? -6.158 -11.445 7.459 1.00 68.19 110 GLN A O 1
ATOM 921 N N . ASP A 1 111 ? -6.726 -13.147 8.797 1.00 68.38 111 ASP A N 1
ATOM 922 C CA . ASP A 1 111 ? -6.767 -14.164 7.761 1.00 68.38 111 ASP A CA 1
ATOM 923 C C . ASP A 1 111 ? -7.928 -13.888 6.795 1.00 68.38 111 ASP A C 1
ATOM 925 O O . ASP A 1 111 ? -9.037 -13.515 7.191 1.00 68.38 111 ASP A O 1
ATOM 929 N N . VAL A 1 112 ? -7.659 -14.054 5.502 1.00 64.31 112 VAL A N 1
ATOM 930 C CA . VAL A 1 112 ? -8.653 -13.869 4.449 1.00 64.31 112 VAL A CA 1
ATOM 931 C C . VAL A 1 112 ? -9.715 -14.970 4.497 1.00 64.31 112 VAL A C 1
ATOM 933 O O . VAL A 1 112 ? -10.875 -14.676 4.208 1.00 64.31 112 VAL A O 1
ATOM 936 N N . VAL A 1 113 ? -9.371 -16.192 4.922 1.00 68.88 113 VAL A N 1
ATOM 937 C CA . VAL A 1 113 ? -10.342 -17.295 5.062 1.00 68.88 113 VAL A CA 1
ATOM 938 C C . VAL A 1 113 ? -11.372 -16.962 6.141 1.00 68.88 113 VAL A C 1
ATOM 940 O O . VAL A 1 113 ? -12.577 -17.037 5.914 1.00 68.88 113 VAL A O 1
ATOM 943 N N . ASN A 1 114 ? -10.904 -16.476 7.290 1.00 72.81 114 ASN A N 1
ATOM 944 C CA . ASN A 1 114 ? -11.749 -16.095 8.424 1.00 72.81 114 ASN A CA 1
ATOM 945 C C . ASN A 1 114 ? -12.221 -14.633 8.375 1.00 72.81 114 ASN A C 1
ATOM 947 O O . ASN A 1 114 ? -12.752 -14.107 9.355 1.00 72.81 114 ASN A O 1
ATOM 951 N N . ARG A 1 115 ? -12.064 -13.961 7.227 1.00 77.50 115 ARG A N 1
ATOM 952 C CA . ARG A 1 115 ? -12.260 -12.512 7.079 1.00 77.50 115 ARG A CA 1
ATOM 953 C C . ARG A 1 115 ? -13.620 -12.036 7.563 1.00 77.50 115 ARG A C 1
ATOM 955 O O . ARG A 1 115 ? -13.687 -10.981 8.189 1.00 77.50 115 ARG A O 1
ATOM 962 N N . ASN A 1 116 ? -14.694 -12.766 7.265 1.00 81.06 116 ASN A N 1
ATOM 963 C CA . ASN A 1 116 ? -16.043 -12.370 7.678 1.00 81.06 116 ASN A CA 1
ATOM 964 C C . ASN A 1 116 ? -16.166 -12.369 9.200 1.00 81.06 116 ASN A C 1
ATOM 966 O O . ASN A 1 116 ? -16.517 -11.343 9.783 1.00 81.06 116 ASN A O 1
ATOM 970 N N . THR A 1 117 ? -15.772 -13.471 9.834 1.00 82.38 117 THR A N 1
ATOM 971 C CA . THR A 1 117 ? -15.796 -13.623 11.287 1.00 82.38 117 THR A CA 1
ATOM 972 C C . THR A 1 117 ? -14.890 -12.596 11.961 1.00 82.38 117 THR A C 1
ATOM 974 O O . THR A 1 117 ? -15.344 -11.860 12.829 1.00 82.38 117 THR A O 1
ATOM 977 N N . THR A 1 118 ? -13.644 -12.437 11.504 1.00 82.12 118 THR A N 1
ATOM 978 C CA . THR A 1 118 ? -12.702 -11.440 12.040 1.00 82.12 118 THR A CA 1
ATOM 979 C C . THR A 1 118 ? -13.249 -10.016 11.932 1.00 82.12 118 THR A C 1
ATOM 981 O O . THR A 1 118 ? -13.115 -9.218 12.863 1.00 82.12 118 THR A O 1
ATOM 984 N N . ARG A 1 119 ? -13.900 -9.670 10.814 1.00 82.88 119 ARG A N 1
ATOM 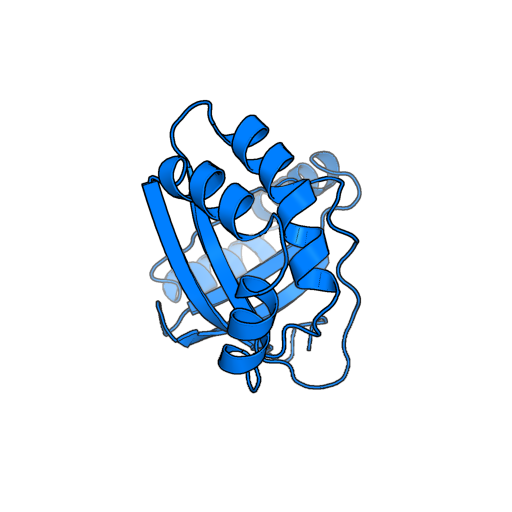985 C CA . ARG A 1 119 ? -14.528 -8.352 10.641 1.00 82.88 119 ARG A CA 1
ATOM 986 C C . ARG A 1 119 ? -15.718 -8.166 11.572 1.00 82.88 119 ARG A C 1
ATOM 988 O O . ARG A 1 119 ? -15.852 -7.079 12.122 1.00 82.88 119 ARG A O 1
ATOM 995 N N . GLN A 1 120 ? -16.540 -9.192 11.762 1.00 84.44 120 GLN A N 1
ATOM 996 C CA . GLN A 1 120 ? -17.670 -9.147 12.686 1.00 84.44 120 GLN A CA 1
ATOM 997 C C . GLN A 1 120 ? -17.201 -9.010 14.140 1.00 84.44 120 GLN A C 1
ATOM 999 O O . GLN A 1 120 ? -17.707 -8.163 14.867 1.00 84.44 120 GLN A O 1
ATOM 1004 N N . MET A 1 121 ? -16.163 -9.748 14.543 1.00 84.81 121 MET A N 1
ATOM 1005 C CA . MET A 1 121 ? -15.554 -9.601 15.869 1.00 84.81 121 MET A CA 1
ATOM 1006 C C . MET A 1 121 ? -14.963 -8.201 16.078 1.00 84.81 121 MET A C 1
ATOM 1008 O O . MET A 1 121 ? -15.121 -7.627 17.151 1.00 84.81 121 MET A O 1
ATOM 1012 N N . THR A 1 122 ? -14.330 -7.626 15.048 1.00 83.56 122 THR A N 1
ATOM 1013 C CA . THR A 1 122 ? -13.824 -6.243 15.103 1.00 83.56 122 THR A CA 1
ATOM 1014 C C . THR A 1 122 ? -14.974 -5.245 15.282 1.00 83.56 122 THR A C 1
ATOM 1016 O O . THR A 1 122 ? -14.832 -4.298 16.045 1.00 83.56 122 THR A O 1
ATOM 1019 N N . TRP A 1 123 ? -16.123 -5.464 14.628 1.00 84.88 123 TRP A N 1
ATOM 1020 C CA . TRP A 1 123 ? -17.308 -4.609 14.779 1.00 84.88 123 TRP A CA 1
ATOM 1021 C C . TRP A 1 123 ? -17.873 -4.576 16.199 1.00 84.88 123 TRP A C 1
ATOM 1023 O O . TRP A 1 123 ? -18.406 -3.550 16.601 1.00 84.88 123 TRP A O 1
ATOM 1033 N N . ASN A 1 124 ? -17.701 -5.652 16.965 1.00 87.12 124 ASN A N 1
ATOM 1034 C CA . ASN A 1 124 ? -18.153 -5.726 18.353 1.00 87.12 124 ASN A CA 1
ATOM 1035 C C . ASN A 1 124 ? -17.182 -5.067 19.352 1.00 87.12 124 ASN A C 1
ATOM 1037 O O . ASN A 1 124 ? -17.454 -5.072 20.552 1.00 87.12 124 ASN A O 1
ATOM 1041 N N . LYS A 1 125 ? -16.032 -4.534 18.907 1.00 86.44 125 LYS A N 1
ATOM 1042 C CA . LYS A 1 125 ? -15.068 -3.865 19.792 1.00 86.44 125 LYS A CA 1
ATOM 1043 C C . LYS A 1 125 ? -15.521 -2.428 20.088 1.00 86.44 125 LYS A C 1
ATOM 1045 O O . LYS A 1 125 ? -15.656 -1.650 19.143 1.00 86.44 125 LYS A O 1
ATOM 1050 N N . PRO A 1 126 ? -15.683 -2.036 21.368 1.00 89.94 126 PRO A N 1
ATOM 1051 C CA . PRO A 1 126 ? -16.022 -0.658 21.717 1.00 89.94 126 PRO A CA 1
ATOM 1052 C C . PRO A 1 126 ? -15.000 0.345 21.155 1.00 89.94 126 PRO A C 1
ATOM 1054 O O . PRO A 1 126 ? -13.793 0.175 21.346 1.00 89.94 126 PRO A O 1
ATOM 1057 N N . GLY A 1 127 ? -15.477 1.381 20.458 1.00 88.50 127 GLY A N 1
ATOM 1058 C CA . GLY A 1 127 ? -14.652 2.435 19.853 1.00 88.50 127 GLY A CA 1
ATOM 1059 C C . GLY A 1 127 ? -14.214 2.155 18.411 1.00 88.50 127 GLY A C 1
ATOM 1060 O O . GLY A 1 127 ? -13.738 3.063 17.714 1.00 88.50 127 GLY A O 1
ATOM 1061 N N . TRP A 1 128 ? -14.397 0.925 17.916 1.00 90.00 128 TRP A N 1
ATOM 1062 C CA . TRP A 1 128 ? -14.217 0.633 16.495 1.00 90.00 128 TRP A CA 1
ATOM 1063 C C . TRP A 1 128 ? -15.273 1.348 15.645 1.00 90.00 128 TRP A C 1
ATOM 1065 O O . TRP A 1 128 ? -14.943 1.932 14.613 1.00 90.00 128 TRP A O 1
ATOM 1075 N N . ASP A 1 129 ? -16.517 1.350 16.110 1.00 90.75 129 ASP A N 1
ATOM 1076 C CA . ASP A 1 129 ? -17.649 2.068 15.534 1.00 90.75 129 ASP A CA 1
ATOM 1077 C C . ASP A 1 129 ? -17.356 3.566 15.382 1.00 90.75 129 ASP A C 1
ATOM 1079 O O . ASP A 1 129 ? -17.401 4.075 14.261 1.00 90.75 129 ASP A O 1
ATOM 1083 N N . SER A 1 130 ? -16.913 4.239 16.451 1.00 91.62 130 SER A N 1
ATOM 1084 C CA . SER A 1 130 ? -16.558 5.665 16.399 1.00 91.62 130 SER A CA 1
ATOM 1085 C C . SER A 1 130 ? -15.383 5.929 15.450 1.00 91.62 130 SER A C 1
ATOM 1087 O O . SER A 1 130 ? -15.350 6.930 14.734 1.00 91.62 130 SER A O 1
ATOM 1089 N N . THR A 1 131 ? -14.409 5.009 15.390 1.00 92.75 131 THR A N 1
ATOM 1090 C CA . THR A 1 131 ? -13.293 5.128 14.440 1.00 92.75 131 THR A CA 1
ATOM 1091 C C . THR A 1 131 ? -13.780 5.051 12.995 1.00 92.75 131 THR A C 1
ATOM 1093 O O . THR A 1 131 ? -13.318 5.811 12.140 1.00 92.75 131 THR A O 1
ATOM 1096 N N . VAL A 1 132 ? -14.695 4.128 12.693 1.00 91.81 132 VAL A N 1
ATOM 1097 C CA . VAL A 1 132 ? -15.262 3.971 11.350 1.00 91.81 132 VAL A CA 1
ATOM 1098 C C . VAL A 1 132 ? -16.113 5.182 10.981 1.00 91.81 132 VAL A C 1
ATOM 1100 O O . VAL A 1 132 ? -15.912 5.730 9.897 1.00 91.81 132 VAL A O 1
ATOM 1103 N N . GLU A 1 133 ? -17.001 5.619 11.874 1.00 93.50 133 GLU A N 1
ATOM 1104 C CA . GLU A 1 133 ? -17.857 6.795 11.687 1.00 93.50 133 GLU A CA 1
ATOM 1105 C C . GLU A 1 133 ? -17.035 8.039 11.340 1.00 93.50 133 GLU A C 1
ATOM 1107 O O . GLU A 1 133 ? -17.368 8.759 10.403 1.00 93.50 133 GLU A O 1
ATOM 1112 N N . TYR A 1 134 ? -15.910 8.243 12.024 1.00 95.50 134 TYR A N 1
ATOM 1113 C CA . TYR A 1 134 ? -15.041 9.385 11.773 1.00 95.50 134 TYR A CA 1
ATOM 1114 C C . TYR A 1 134 ? -14.200 9.243 10.495 1.00 95.50 134 TYR A C 1
ATOM 1116 O O . TYR A 1 134 ? -14.062 10.183 9.714 1.00 95.50 134 TYR A O 1
ATOM 1124 N N . THR A 1 135 ? -13.617 8.065 10.248 1.00 95.56 135 THR A N 1
ATOM 1125 C CA . THR A 1 135 ? -12.637 7.892 9.159 1.00 95.56 135 THR A CA 1
ATOM 1126 C C . THR A 1 135 ? -13.265 7.662 7.787 1.00 95.56 135 THR A C 1
ATOM 1128 O O . THR A 1 135 ? -12.672 8.061 6.782 1.00 95.56 135 THR A O 1
ATOM 1131 N N . VAL A 1 136 ? -14.444 7.035 7.703 1.00 95.50 136 VAL A N 1
ATOM 1132 C CA . VAL A 1 136 ? -15.105 6.725 6.422 1.00 95.50 136 VAL A CA 1
ATOM 1133 C C . VAL A 1 136 ? -15.488 7.984 5.636 1.00 95.50 136 VAL A C 1
ATOM 1135 O O . VAL A 1 136 ? -15.157 8.037 4.448 1.00 95.50 136 VAL A O 1
ATOM 1138 N N . PRO A 1 137 ? -16.087 9.030 6.239 1.00 97.44 137 PRO A N 1
ATOM 1139 C CA . PRO A 1 137 ? -16.407 10.270 5.534 1.00 97.44 137 PRO A CA 1
ATOM 1140 C C . PRO A 1 137 ? -15.189 10.995 4.953 1.00 97.44 137 PRO A C 1
ATOM 1142 O O . PRO A 1 137 ? -15.348 11.805 4.040 1.00 97.44 137 PRO A O 1
ATOM 1145 N N . LEU A 1 138 ? -13.975 10.729 5.445 1.00 97.88 138 LEU A N 1
ATOM 1146 C CA . LEU A 1 138 ? -12.738 11.317 4.918 1.00 97.88 138 LEU A CA 1
ATOM 1147 C C . LEU A 1 138 ? -12.268 10.633 3.621 1.00 97.88 138 LEU A C 1
ATOM 1149 O O . LEU A 1 138 ? -11.400 11.157 2.922 1.00 97.88 138 LEU A O 1
ATOM 1153 N N . ILE A 1 139 ? -12.841 9.484 3.255 1.00 97.81 139 ILE A N 1
ATOM 1154 C CA . ILE A 1 139 ? -12.472 8.709 2.067 1.00 97.81 139 ILE A CA 1
ATOM 115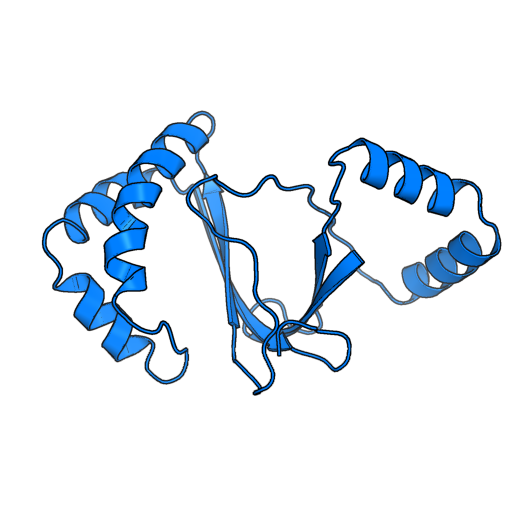5 C C . ILE A 1 139 ? -13.334 9.143 0.872 1.00 97.81 139 ILE A C 1
ATOM 1157 O O . ILE A 1 139 ? -14.557 9.106 0.913 1.00 97.81 139 ILE A O 1
ATOM 1161 N N . LYS A 1 140 ? -12.690 9.514 -0.240 1.00 97.81 140 LYS A N 1
ATOM 1162 C CA . LYS A 1 140 ? -13.343 9.785 -1.534 1.00 97.81 140 LYS A CA 1
ATOM 1163 C C . LYS A 1 140 ? -13.556 8.524 -2.363 1.00 97.81 140 LYS A C 1
ATOM 1165 O O . LYS A 1 140 ? -14.566 8.399 -3.045 1.00 97.81 140 LYS A O 1
ATOM 1170 N N . LYS A 1 141 ? -12.567 7.628 -2.385 1.00 97.06 141 LYS A N 1
ATOM 1171 C CA . LYS A 1 141 ? -12.623 6.365 -3.137 1.00 97.06 141 LYS A CA 1
ATOM 1172 C C . LYS A 1 141 ? -11.912 5.273 -2.360 1.00 97.06 141 LYS A C 1
ATOM 1174 O O . LYS A 1 141 ? -10.845 5.508 -1.796 1.00 97.06 141 LYS A O 1
ATOM 1179 N N . MET A 1 142 ? -12.473 4.074 -2.395 1.00 95.62 142 MET A N 1
ATOM 1180 C CA . MET A 1 142 ? -11.859 2.866 -1.865 1.00 95.62 142 MET A CA 1
ATOM 1181 C C . MET A 1 142 ? -11.780 1.824 -2.973 1.00 95.62 142 MET A C 1
ATOM 1183 O O . MET A 1 142 ? -12.761 1.580 -3.666 1.00 95.62 142 MET A O 1
ATOM 1187 N N . GLN A 1 143 ? -10.631 1.170 -3.085 1.00 95.25 143 GLN A N 1
ATOM 1188 C CA . GLN A 1 143 ? -10.463 -0.019 -3.909 1.00 95.25 143 GLN A CA 1
ATOM 1189 C C . GLN A 1 143 ? -9.851 -1.133 -3.059 1.00 95.25 143 GLN A C 1
ATOM 1191 O O . GLN A 1 143 ? -8.952 -0.875 -2.262 1.00 95.25 143 GLN A O 1
ATOM 1196 N N . SER A 1 144 ? -10.330 -2.362 -3.234 1.00 94.31 144 SER A N 1
ATOM 1197 C CA . SER A 1 144 ? -9.753 -3.578 -2.651 1.00 94.31 144 SER A CA 1
ATOM 1198 C C . SER A 1 144 ? -9.378 -4.531 -3.784 1.00 94.31 144 SER A C 1
ATOM 1200 O O . SER A 1 144 ? -10.031 -4.545 -4.831 1.00 94.31 144 SER A O 1
ATOM 1202 N N . ARG A 1 145 ? -8.280 -5.263 -3.601 1.00 95.94 145 ARG A N 1
ATOM 1203 C CA . ARG A 1 145 ? -7.773 -6.279 -4.525 1.00 95.94 145 ARG A CA 1
ATOM 1204 C C . ARG A 1 145 ? -7.293 -7.470 -3.716 1.00 95.94 145 ARG A C 1
ATOM 1206 O O . ARG A 1 145 ? -6.575 -7.273 -2.736 1.00 95.94 145 ARG A O 1
ATOM 1213 N N . ILE A 1 146 ? -7.654 -8.673 -4.149 1.00 95.00 146 ILE A N 1
ATOM 1214 C CA . ILE A 1 146 ? -7.136 -9.902 -3.548 1.00 95.00 146 ILE A CA 1
ATOM 1215 C C . ILE A 1 146 ? -5.894 -10.323 -4.318 1.00 95.00 146 ILE A C 1
ATOM 1217 O O . ILE A 1 146 ? -5.924 -10.392 -5.551 1.00 95.00 146 ILE A O 1
ATOM 1221 N N . LEU A 1 147 ? -4.808 -10.558 -3.589 1.00 95.56 147 LEU A N 1
ATOM 1222 C CA . LEU A 1 147 ? -3.504 -10.878 -4.143 1.00 95.56 147 LEU A CA 1
ATOM 1223 C C . LEU A 1 147 ? -3.006 -12.232 -3.644 1.00 95.56 147 LEU A C 1
ATOM 1225 O O . LEU A 1 147 ? -3.223 -12.587 -2.484 1.00 95.56 147 LEU A O 1
ATOM 1229 N N . VAL A 1 148 ? -2.265 -12.924 -4.505 1.00 94.88 148 VAL A N 1
ATOM 1230 C CA . VAL A 1 148 ? -1.481 -14.113 -4.154 1.00 94.88 148 VAL A CA 1
ATOM 1231 C C . VAL A 1 148 ? -0.011 -13.866 -4.486 1.00 94.88 148 VAL A C 1
ATOM 1233 O O . VAL A 1 148 ? 0.281 -13.301 -5.546 1.00 94.88 148 VAL A O 1
ATOM 1236 N N . PRO A 1 149 ? 0.922 -14.209 -3.589 1.00 95.44 149 PRO A N 1
ATOM 1237 C CA . PRO A 1 149 ? 2.337 -13.982 -3.830 1.00 95.44 149 PRO A CA 1
ATOM 1238 C C . PRO A 1 149 ? 2.845 -14.901 -4.932 1.00 95.44 149 PRO A C 1
ATOM 1240 O O . PRO A 1 149 ? 2.417 -16.047 -5.050 1.00 95.44 149 PRO A O 1
ATOM 1243 N N . ASN A 1 150 ? 3.768 -14.386 -5.738 1.00 94.56 150 ASN A N 1
ATOM 1244 C CA . ASN A 1 150 ? 4.506 -15.191 -6.704 1.00 94.56 150 ASN A CA 1
ATOM 1245 C C . ASN A 1 150 ? 5.883 -15.586 -6.149 1.00 94.56 150 ASN A C 1
ATOM 1247 O O . ASN A 1 150 ? 6.248 -15.238 -5.024 1.00 94.56 150 ASN A O 1
ATOM 1251 N N . GLU A 1 151 ? 6.657 -16.310 -6.952 1.00 93.88 151 GLU A N 1
ATOM 1252 C CA . GLU A 1 151 ? 7.953 -16.876 -6.564 1.00 93.88 151 GLU A CA 1
ATOM 1253 C C . GLU A 1 151 ? 8.997 -15.832 -6.146 1.00 93.88 151 GLU A C 1
ATOM 1255 O O . GLU A 1 151 ? 9.874 -16.137 -5.340 1.00 93.88 151 GLU A O 1
ATOM 1260 N N . LEU A 1 152 ? 8.877 -14.592 -6.633 1.00 94.00 152 LEU A N 1
ATOM 1261 C CA . LEU A 1 152 ? 9.784 -13.490 -6.303 1.00 94.00 152 LEU A CA 1
ATOM 1262 C C . LEU A 1 152 ? 9.432 -12.810 -4.969 1.00 94.00 152 LEU A C 1
ATOM 1264 O O . LEU A 1 152 ? 10.186 -11.961 -4.488 1.00 94.00 152 LEU A O 1
ATOM 1268 N N . SER A 1 153 ? 8.277 -13.130 -4.377 1.00 94.56 153 SER A N 1
ATOM 1269 C CA . SER A 1 153 ? 7.844 -12.537 -3.114 1.00 94.56 153 SER A CA 1
ATOM 1270 C C . SER A 1 153 ? 8.596 -13.136 -1.929 1.00 94.56 153 SER A C 1
ATOM 1272 O O . SER A 1 153 ? 8.544 -14.343 -1.698 1.00 94.56 153 SER A O 1
ATOM 1274 N N . LYS A 1 154 ? 9.202 -12.279 -1.098 1.00 93.00 154 LYS A N 1
ATOM 1275 C CA . LYS A 1 154 ? 9.683 -12.660 0.247 1.00 93.00 154 LYS A CA 1
ATOM 1276 C C . LYS A 1 154 ? 8.558 -12.655 1.287 1.00 93.00 154 LYS A C 1
ATOM 1278 O O . LYS A 1 154 ? 8.724 -13.085 2.426 1.00 93.00 154 LYS A O 1
ATOM 1283 N N . LEU A 1 155 ? 7.401 -12.134 0.889 1.00 90.94 155 LEU A N 1
ATOM 1284 C CA . LEU A 1 155 ? 6.167 -12.091 1.656 1.00 90.94 155 LEU A CA 1
ATOM 1285 C C . LEU A 1 155 ? 5.240 -13.166 1.082 1.00 90.94 155 LEU A C 1
ATOM 1287 O O . LEU A 1 155 ? 4.282 -12.826 0.378 1.00 90.94 155 LEU A O 1
ATOM 1291 N N . LYS A 1 156 ? 5.617 -14.441 1.268 1.00 85.62 156 LYS A N 1
ATOM 1292 C CA . LYS A 1 156 ? 4.781 -15.567 0.847 1.00 85.62 156 LYS A CA 1
ATOM 1293 C C . LYS A 1 156 ? 3.518 -15.648 1.679 1.00 85.62 156 LYS A C 1
ATOM 1295 O O . LYS A 1 156 ? 3.505 -15.217 2.853 1.00 85.62 156 LYS A O 1
#

InterPro domains:
  IPR011008 Dimeric alpha-beta barrel [SSF54909] (2-67)
  IPR011008 Dimeric alpha-beta barrel [SSF54909] (75-155)
  IPR012577 NIPSNAP [PF07978] (79-107)
  IPR012577 NIPSNAP [PF07978] (111-153)
  IPR051557 NipSnap domain-containing protein [PTHR21017] (2-112)

Radius of gyration: 18.26 Å; chains: 1; bounding box: 41×38×47 Å

pLDDT: mean 90.28, std 6.85, range [64.31, 98.19]

Secondary structure (DSSP, 8-state):
-EEEEEEEEESS-S-EEEEE--TTTHHHHHHHHHHHHH-HHHHHHHHHHHHH-S-------PPPTTSPPPPPB-S---EEEEEEEEPTT-HHHHHHHHHHHHHHHHTS---STTHHHHHHHHHTSTTHHHHHHHHGGGEEEEEEEEEEE-TT-SB-

Organism: Meloidogyne hapla (NCBI:txid6305)